Protein AF-A0A538RNK5-F1 (afdb_monomer_lite)

pLDDT: mean 90.52, std 8.93, range [50.78, 98.75]

Radius of gyration: 16.71 Å; chains: 1; bounding box: 38×24×42 Å

Secondary structure (DSSP, 8-state):
--HHHHHHHTHHHHHHTT--------TTS--STTTT---TTSTTS-SPPEEE-SSTT-EEETT-HHHHTTGGG---------S---SGGG-

Sequence (91 aa):
LGWKDQVTLHAEELRKRGMACILLFMRGGPSQFETFDPKPGTSNGGPTQAIDTVASGIQIAEGWERVAKVMNDIAVIRSMTNREGEHQRAT

Foldseek 3Di:
DDPVVVCVVCVVVCVVVVHDDDDDDAVVHDDQCQWQCQPPPDPPSPPWDWDAAPDPPGITTPPCHVCSPVCVVDDDDPPDDDPDPDPVVVD

Structure (mmCIF, N/CA/C/O backbone):
data_AF-A0A538RNK5-F1
#
_entry.id   AF-A0A538RNK5-F1
#
loop_
_atom_site.group_PDB
_atom_site.id
_atom_site.type_symbol
_atom_site.label_atom_id
_atom_site.label_alt_id
_atom_site.label_comp_id
_atom_site.label_asym_id
_atom_site.label_entity_id
_atom_site.label_seq_id
_atom_site.pdbx_PDB_ins_code
_atom_site.Cartn_x
_atom_site.Cartn_y
_atom_site.Cartn_z
_atom_site.occupancy
_atom_site.B_iso_or_equiv
_atom_site.auth_seq_id
_atom_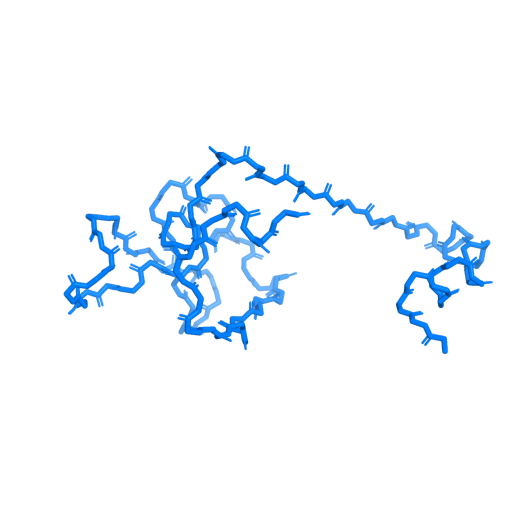site.auth_comp_id
_atom_site.auth_asym_id
_atom_site.auth_atom_id
_atom_site.pdbx_PDB_model_num
ATOM 1 N N . LEU A 1 1 ? 25.700 -11.878 -0.147 1.00 62.16 1 LEU A N 1
ATOM 2 C CA . LEU A 1 1 ? 25.197 -10.873 -1.109 1.00 62.16 1 LEU A CA 1
ATOM 3 C C . LEU A 1 1 ? 23.838 -10.402 -0.623 1.00 62.16 1 LEU A C 1
ATOM 5 O O . LEU A 1 1 ? 22.955 -11.237 -0.456 1.00 62.16 1 LEU A O 1
ATOM 9 N N . GLY A 1 2 ? 23.702 -9.113 -0.322 1.00 85.62 2 GLY A N 1
ATOM 10 C CA . GLY A 1 2 ? 22.420 -8.496 0.017 1.00 85.62 2 GLY A CA 1
ATOM 11 C C . GLY A 1 2 ? 21.575 -8.212 -1.228 1.00 85.62 2 GLY A C 1
ATOM 12 O O . GLY A 1 2 ? 22.028 -8.390 -2.358 1.00 85.62 2 GLY A O 1
ATOM 13 N N . TRP A 1 3 ? 20.346 -7.731 -1.030 1.00 81.88 3 TRP A N 1
ATOM 14 C CA . TRP A 1 3 ? 19.437 -7.394 -2.135 1.00 81.88 3 TRP A CA 1
ATOM 15 C C . TRP A 1 3 ? 20.050 -6.385 -3.119 1.00 81.88 3 TRP A C 1
ATOM 17 O O . TRP A 1 3 ? 19.977 -6.589 -4.327 1.00 81.88 3 TRP A O 1
ATOM 27 N N . LYS A 1 4 ? 20.725 -5.341 -2.614 1.00 83.38 4 LYS A N 1
ATOM 28 C CA . LYS A 1 4 ? 21.390 -4.336 -3.463 1.00 83.38 4 LYS A CA 1
ATOM 29 C C . LYS A 1 4 ? 22.475 -4.956 -4.343 1.00 83.38 4 LYS A C 1
ATOM 31 O O . LYS A 1 4 ? 22.571 -4.605 -5.516 1.00 83.38 4 LYS A O 1
ATOM 36 N N . ASP A 1 5 ? 23.253 -5.889 -3.794 1.00 87.94 5 ASP A N 1
ATOM 37 C CA . ASP A 1 5 ? 24.309 -6.569 -4.544 1.00 87.94 5 ASP A CA 1
ATOM 38 C C . ASP A 1 5 ? 23.706 -7.428 -5.659 1.00 87.94 5 ASP A C 1
ATOM 40 O O . ASP A 1 5 ? 24.183 -7.385 -6.785 1.00 87.94 5 ASP A O 1
ATOM 44 N N . GLN A 1 6 ? 22.616 -8.149 -5.372 1.00 86.94 6 GLN A N 1
ATOM 45 C CA . GLN A 1 6 ? 21.892 -8.940 -6.372 1.00 86.94 6 GLN A CA 1
ATOM 46 C C . GLN A 1 6 ? 21.314 -8.057 -7.485 1.00 86.94 6 GLN A C 1
ATOM 48 O O . GLN A 1 6 ? 21.527 -8.335 -8.660 1.00 86.94 6 GLN A O 1
ATOM 53 N N . VAL A 1 7 ? 20.642 -6.954 -7.141 1.00 86.50 7 VAL A N 1
ATOM 54 C CA . VAL A 1 7 ? 20.114 -6.013 -8.145 1.00 86.50 7 VAL A CA 1
ATOM 55 C C . VAL A 1 7 ? 21.240 -5.419 -8.994 1.00 86.50 7 VAL A C 1
ATOM 57 O O . VAL A 1 7 ? 21.078 -5.275 -10.202 1.00 86.50 7 VAL A O 1
ATOM 60 N N . THR A 1 8 ? 22.384 -5.104 -8.383 1.00 88.38 8 THR A N 1
ATOM 61 C CA . THR A 1 8 ? 23.539 -4.527 -9.084 1.00 88.38 8 THR A CA 1
ATOM 62 C C . THR A 1 8 ? 24.176 -5.538 -10.034 1.00 88.38 8 THR A C 1
ATOM 64 O O . THR A 1 8 ? 24.409 -5.207 -11.194 1.00 88.38 8 THR A O 1
ATOM 67 N N . LEU A 1 9 ? 24.401 -6.774 -9.573 1.00 93.75 9 LEU A N 1
ATOM 68 C CA . LEU A 1 9 ? 24.952 -7.866 -10.382 1.00 93.75 9 LEU A CA 1
ATOM 69 C C . LEU A 1 9 ? 24.096 -8.158 -11.620 1.00 93.75 9 LEU A C 1
ATOM 71 O O . LEU A 1 9 ? 24.641 -8.405 -12.691 1.00 93.75 9 LEU A O 1
ATOM 75 N N . HIS A 1 10 ? 22.769 -8.069 -11.495 1.00 91.44 10 HIS A N 1
ATOM 76 C CA . HIS A 1 10 ? 21.830 -8.362 -12.585 1.00 91.44 10 HIS A CA 1
ATOM 77 C C . HIS A 1 10 ? 21.363 -7.119 -13.358 1.00 91.44 10 HIS A C 1
ATOM 79 O O . HIS A 1 10 ? 20.537 -7.232 -14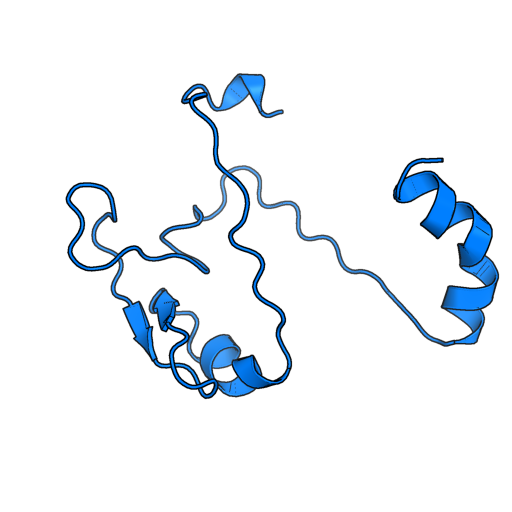.263 1.00 91.44 10 HIS A O 1
ATOM 85 N N . ALA A 1 11 ? 21.871 -5.921 -13.046 1.00 90.50 11 ALA A N 1
ATOM 86 C CA . ALA A 1 11 ? 21.310 -4.659 -13.539 1.00 90.50 11 ALA A CA 1
ATOM 87 C C . ALA A 1 11 ? 21.248 -4.557 -15.074 1.00 90.50 11 ALA A C 1
ATOM 89 O O . ALA A 1 11 ? 20.309 -3.972 -15.616 1.00 90.50 11 ALA A O 1
ATOM 90 N N . GLU A 1 12 ? 22.230 -5.110 -15.791 1.00 93.12 12 GLU A N 1
ATOM 91 C CA . GLU A 1 12 ? 22.233 -5.114 -17.258 1.00 93.12 12 GLU A CA 1
ATOM 92 C C . GLU A 1 12 ? 21.119 -6.002 -17.835 1.00 93.12 12 GLU A C 1
ATOM 94 O O . GLU A 1 12 ? 20.401 -5.579 -18.744 1.00 93.12 12 GLU A O 1
ATOM 99 N N . GLU A 1 13 ? 20.924 -7.202 -17.283 1.00 94.62 13 GLU A N 1
ATOM 100 C CA . GLU A 1 13 ? 19.849 -8.110 -17.698 1.00 94.62 13 GLU A CA 1
ATOM 101 C C . GLU A 1 13 ? 18.474 -7.504 -17.395 1.00 94.62 13 GLU A C 1
ATOM 103 O O . GLU A 1 13 ? 17.593 -7.492 -18.257 1.00 94.62 13 GLU A O 1
ATOM 108 N N . LEU A 1 14 ? 18.304 -6.936 -16.195 1.00 92.62 14 LEU A N 1
ATOM 109 C CA . LEU A 1 14 ? 17.052 -6.296 -15.794 1.00 92.62 14 LEU A CA 1
ATOM 110 C C . LEU A 1 14 ? 16.682 -5.149 -16.753 1.00 92.62 14 LEU A C 1
ATOM 112 O O . LEU A 1 14 ? 15.524 -5.039 -17.158 1.00 92.62 14 LEU A O 1
ATOM 116 N N . ARG A 1 15 ? 17.670 -4.350 -17.188 1.00 92.25 15 ARG A N 1
ATOM 117 C CA . ARG A 1 15 ? 17.475 -3.289 -18.193 1.00 92.25 15 ARG A CA 1
ATOM 118 C C . ARG A 1 15 ? 17.100 -3.840 -19.565 1.00 92.25 15 ARG A C 1
ATOM 120 O O . ARG A 1 15 ? 16.174 -3.315 -20.174 1.00 92.25 15 ARG A O 1
ATOM 127 N N . LYS A 1 16 ? 17.764 -4.900 -20.046 1.00 96.44 16 LYS A N 1
ATOM 128 C CA . LYS A 1 16 ? 17.416 -5.552 -21.328 1.00 96.44 16 LYS A CA 1
ATOM 129 C C . LYS A 1 16 ? 15.980 -6.081 -21.332 1.00 96.44 16 LYS A C 1
ATOM 131 O O . LYS A 1 16 ? 15.322 -6.058 -22.364 1.00 96.44 16 LYS A O 1
ATOM 136 N N . ARG A 1 17 ? 15.486 -6.512 -20.170 1.00 95.75 17 ARG A N 1
ATOM 137 C CA . ARG A 1 17 ? 14.104 -6.967 -19.956 1.00 95.75 17 ARG A CA 1
ATOM 138 C C . ARG A 1 17 ? 13.104 -5.823 -19.733 1.00 95.75 17 ARG A C 1
ATOM 140 O O . ARG A 1 17 ? 11.932 -6.098 -19.504 1.00 95.75 17 ARG A O 1
ATOM 147 N N . GLY A 1 18 ? 13.547 -4.564 -19.774 1.00 94.44 18 GLY A N 1
ATOM 148 C CA . GLY A 1 18 ? 12.691 -3.392 -19.580 1.00 94.44 18 GLY A CA 1
ATOM 149 C C . GLY A 1 18 ? 12.170 -3.218 -18.150 1.00 94.44 18 GLY A C 1
ATOM 150 O O . GLY A 1 18 ? 11.149 -2.566 -17.954 1.00 94.44 18 GLY A O 1
ATOM 151 N N . MET A 1 19 ? 12.831 -3.802 -17.146 1.00 91.19 19 MET A N 1
ATOM 152 C CA . MET A 1 19 ? 12.405 -3.689 -15.750 1.00 91.19 19 MET A CA 1
ATOM 153 C C . MET A 1 19 ? 12.969 -2.432 -15.086 1.00 91.19 19 MET A C 1
ATOM 155 O O . MET A 1 19 ? 14.147 -2.101 -15.232 1.00 91.19 19 MET A O 1
ATOM 159 N N . ALA A 1 20 ? 12.131 -1.766 -14.294 1.00 87.56 20 ALA A N 1
ATOM 160 C CA . ALA A 1 20 ? 12.497 -0.615 -13.479 1.00 87.56 20 ALA A CA 1
ATOM 161 C C . ALA A 1 20 ? 11.979 -0.792 -12.046 1.00 87.56 20 ALA A C 1
ATOM 163 O O . ALA A 1 20 ? 10.933 -1.399 -11.823 1.00 87.56 20 ALA A O 1
ATOM 164 N N . CYS A 1 21 ? 12.711 -0.246 -11.074 1.00 85.81 21 CYS A N 1
ATOM 165 C CA . CYS A 1 21 ? 12.294 -0.187 -9.677 1.00 85.81 21 CYS A CA 1
ATOM 166 C C . CYS A 1 21 ? 12.142 1.280 -9.275 1.00 85.81 21 CYS A C 1
ATOM 168 O O . CYS A 1 21 ? 13.085 2.060 -9.406 1.00 85.81 21 CYS A O 1
ATOM 170 N N . ILE A 1 22 ? 10.957 1.644 -8.790 1.00 88.94 22 ILE A N 1
ATOM 171 C CA . ILE A 1 22 ? 10.691 2.959 -8.210 1.00 88.94 22 ILE A CA 1
ATOM 172 C C . ILE A 1 22 ? 10.676 2.784 -6.694 1.00 88.94 22 ILE A C 1
ATOM 174 O O . ILE A 1 22 ? 9.854 2.041 -6.163 1.00 88.94 22 ILE A O 1
ATOM 178 N N . LEU A 1 23 ? 11.584 3.473 -6.005 1.00 89.62 23 LEU A N 1
ATOM 179 C CA . LEU A 1 23 ? 11.593 3.556 -4.549 1.00 89.62 23 LEU A CA 1
ATOM 180 C C . LEU A 1 23 ? 11.032 4.911 -4.124 1.00 89.62 23 LEU A C 1
ATOM 182 O O . LEU A 1 23 ? 11.602 5.952 -4.447 1.00 89.62 23 LEU A O 1
ATOM 186 N N . LEU A 1 24 ? 9.944 4.888 -3.358 1.00 90.12 24 LEU A N 1
ATOM 187 C CA . LEU A 1 24 ? 9.390 6.076 -2.718 1.00 90.12 24 LEU A CA 1
ATOM 188 C C . LEU A 1 24 ? 9.873 6.135 -1.268 1.00 90.12 24 LEU A C 1
ATOM 190 O O . LEU A 1 24 ? 9.495 5.302 -0.447 1.00 90.12 24 LEU A O 1
ATOM 194 N N . PHE A 1 25 ? 10.716 7.117 -0.949 1.00 87.81 25 PHE A N 1
ATOM 195 C CA . PHE A 1 25 ? 11.193 7.352 0.413 1.00 87.81 25 PHE A CA 1
ATOM 196 C C . PHE A 1 25 ? 10.369 8.465 1.075 1.00 87.81 25 PHE A C 1
ATOM 198 O O . PHE A 1 25 ? 10.561 9.644 0.789 1.00 87.81 25 PHE A O 1
ATOM 205 N N . MET A 1 26 ? 9.429 8.090 1.945 1.00 87.88 26 MET A N 1
ATOM 206 C CA . MET A 1 26 ? 8.409 8.996 2.501 1.00 87.88 26 MET A CA 1
ATOM 207 C C . MET A 1 26 ? 8.765 9.514 3.905 1.00 87.88 26 MET A C 1
ATOM 209 O O . MET A 1 26 ? 8.003 9.349 4.857 1.00 87.88 26 MET A O 1
ATOM 213 N N . ARG A 1 27 ? 9.935 10.144 4.070 1.00 86.44 27 ARG A N 1
ATOM 214 C CA . ARG A 1 27 ? 10.324 10.735 5.364 1.00 86.44 27 ARG A CA 1
ATOM 215 C C . ARG A 1 27 ? 9.385 11.890 5.733 1.00 86.44 27 ARG A C 1
ATOM 217 O O . ARG A 1 27 ? 9.303 12.864 4.994 1.00 86.44 27 ARG A O 1
ATOM 224 N N . GLY A 1 28 ? 8.717 11.786 6.883 1.00 88.44 28 GLY A N 1
ATOM 225 C CA . GLY A 1 28 ? 7.696 12.751 7.316 1.00 88.44 28 GLY A CA 1
ATOM 226 C C . GLY A 1 28 ? 6.364 12.639 6.563 1.00 88.44 28 GLY A C 1
ATOM 227 O O . GLY A 1 28 ? 5.523 13.522 6.694 1.00 88.44 28 GLY A O 1
ATOM 228 N N . GLY A 1 29 ? 6.190 11.589 5.754 1.00 89.88 29 GLY A N 1
ATOM 229 C CA . GLY A 1 29 ? 4.942 11.286 5.061 1.00 89.88 29 GLY A CA 1
ATOM 230 C C . GLY A 1 29 ? 3.916 10.563 5.946 1.00 89.88 29 GLY A C 1
ATOM 231 O O . GLY A 1 29 ? 4.097 10.482 7.163 1.00 89.88 29 GLY A O 1
ATOM 232 N N . PRO A 1 30 ? 2.839 10.030 5.339 1.00 92.44 30 PRO A N 1
ATOM 233 C CA . PRO A 1 30 ? 1.804 9.293 6.061 1.00 92.44 30 PRO A CA 1
ATOM 234 C C . PRO A 1 30 ? 2.364 8.022 6.714 1.00 92.44 30 PRO A C 1
ATOM 236 O O . PRO A 1 30 ? 3.300 7.406 6.195 1.00 92.44 30 PRO A O 1
ATOM 239 N N . SER A 1 31 ? 1.774 7.611 7.840 1.00 91.06 31 SER A N 1
ATOM 240 C CA . SER A 1 31 ? 2.141 6.356 8.495 1.00 91.06 31 SER A CA 1
ATOM 241 C C . SER A 1 31 ? 1.558 5.146 7.751 1.00 91.06 31 SER A C 1
ATOM 243 O O . SER A 1 31 ? 0.842 5.270 6.753 1.00 91.06 31 SER A O 1
ATOM 245 N N . GLN A 1 32 ? 1.820 3.938 8.250 1.00 91.88 32 GLN A N 1
ATOM 246 C CA . GLN A 1 32 ? 1.142 2.741 7.756 1.00 91.88 32 GLN A CA 1
ATOM 247 C C . GLN A 1 32 ? -0.389 2.807 7.934 1.00 91.88 32 GLN A C 1
ATOM 249 O O . GLN A 1 32 ? -1.105 2.217 7.127 1.00 91.88 32 GLN A O 1
ATOM 254 N N . PHE A 1 33 ? -0.892 3.546 8.934 1.00 93.94 33 PHE A N 1
ATOM 255 C CA . PHE A 1 33 ? -2.328 3.666 9.215 1.00 93.94 33 PHE A CA 1
ATOM 256 C C . PHE A 1 33 ? -3.053 4.525 8.167 1.00 93.94 33 PHE A C 1
ATOM 258 O O . PHE A 1 33 ? -4.144 4.177 7.732 1.00 93.94 33 PHE A O 1
ATOM 265 N N . GLU A 1 34 ? -2.405 5.570 7.649 1.00 95.19 34 GLU A N 1
ATOM 266 C CA . GLU A 1 34 ? -2.932 6.411 6.559 1.00 95.19 34 GLU A CA 1
ATOM 267 C C . GLU A 1 34 ? -2.630 5.848 5.156 1.00 95.19 34 GLU A C 1
ATOM 269 O O . GLU A 1 34 ? -2.840 6.523 4.145 1.00 95.19 34 GLU A O 1
ATOM 274 N N . THR A 1 35 ? -2.097 4.624 5.069 1.00 95.69 35 THR A N 1
ATOM 275 C CA . THR A 1 35 ? -1.751 3.982 3.795 1.00 95.69 35 THR A CA 1
ATOM 276 C C . THR A 1 35 ? -2.322 2.568 3.698 1.00 95.69 35 THR A C 1
ATOM 278 O O . THR A 1 35 ? -3.506 2.376 3.426 1.00 95.69 35 THR A O 1
ATOM 281 N N . PHE A 1 36 ? -1.489 1.550 3.887 1.00 96.31 36 PHE A N 1
ATOM 282 C CA . PHE A 1 36 ? -1.839 0.170 3.589 1.00 96.31 36 PHE A CA 1
ATOM 283 C C . PHE A 1 36 ? -2.297 -0.626 4.807 1.00 96.31 36 PHE A C 1
ATOM 285 O O . PHE A 1 36 ? -2.573 -1.799 4.618 1.00 96.31 36 PHE A O 1
ATOM 292 N N . ASP A 1 37 ? -2.370 -0.083 6.024 1.00 94.69 37 ASP A N 1
ATOM 293 C CA . ASP A 1 37 ? -2.755 -0.829 7.235 1.00 94.69 37 ASP A CA 1
ATOM 294 C C . ASP A 1 37 ? -3.575 0.030 8.225 1.00 94.69 37 ASP A C 1
ATOM 296 O O . ASP A 1 37 ? -3.099 0.303 9.320 1.00 94.69 37 ASP A O 1
ATOM 300 N N . PRO A 1 38 ? -4.806 0.465 7.889 1.00 94.25 38 PRO A N 1
ATOM 301 C CA . PRO A 1 38 ? -5.589 1.423 8.693 1.00 94.25 38 PRO A CA 1
ATOM 302 C C . PRO A 1 38 ? -6.076 0.923 10.066 1.00 94.25 38 PRO A C 1
ATOM 304 O O . PRO A 1 38 ? -6.615 1.698 10.845 1.00 94.25 38 PRO A O 1
ATOM 307 N N . LYS A 1 39 ? -5.908 -0.367 10.389 1.00 93.06 39 LYS A N 1
ATOM 308 C CA . LYS A 1 39 ? -6.279 -0.984 11.684 1.00 93.06 39 LYS A CA 1
ATOM 309 C C . LYS A 1 39 ? -7.642 -0.536 12.265 1.00 93.06 39 LYS A C 1
ATOM 311 O O . LYS A 1 39 ? -7.696 -0.108 13.429 1.00 93.06 39 LYS A O 1
ATOM 316 N N . PRO A 1 40 ? -8.748 -0.678 11.509 1.00 93.75 40 PRO A N 1
ATOM 317 C CA . PRO A 1 40 ? -10.068 -0.239 11.953 1.00 93.75 40 PRO A CA 1
ATOM 318 C C . PRO A 1 40 ? -10.498 -0.950 13.244 1.00 93.75 40 PRO A C 1
ATOM 320 O O . PRO A 1 40 ? -10.221 -2.133 13.445 1.00 93.75 40 PRO A O 1
ATOM 323 N N . GLY A 1 41 ? -11.182 -0.220 14.129 1.00 91.19 41 GLY A N 1
ATOM 324 C CA . GLY A 1 41 ? -11.729 -0.765 15.379 1.00 91.19 41 GLY A CA 1
ATOM 325 C C . GLY A 1 41 ? -10.695 -1.060 16.472 1.00 91.19 41 GLY A C 1
ATOM 326 O O . GLY A 1 41 ? -11.040 -1.647 17.496 1.00 91.19 41 GLY A O 1
ATOM 327 N N . THR A 1 42 ? -9.435 -0.662 16.285 1.00 92.38 42 THR A N 1
ATOM 328 C CA . THR A 1 42 ? -8.393 -0.804 17.310 1.00 9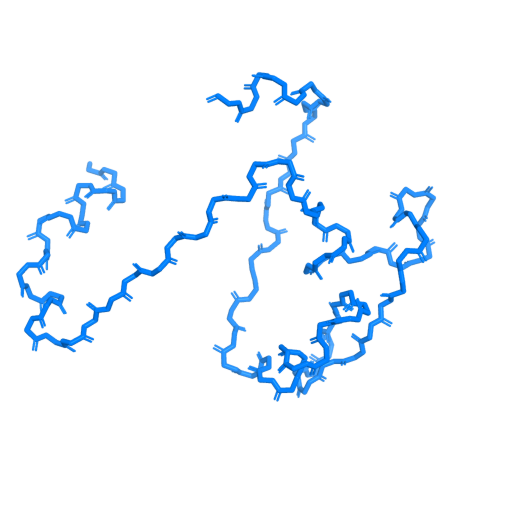2.38 42 THR A CA 1
ATOM 329 C C . THR A 1 42 ? -8.214 0.491 18.099 1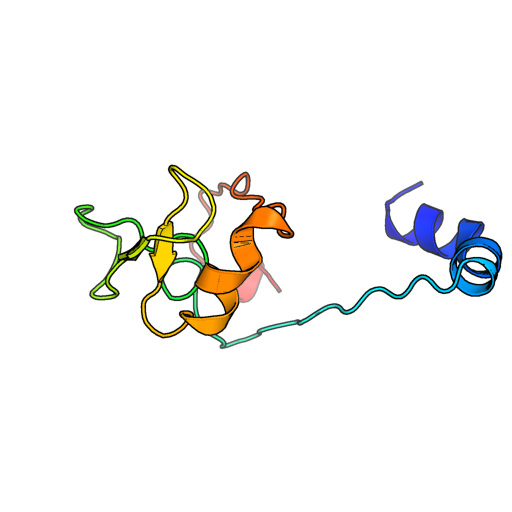.00 92.38 42 THR A C 1
ATOM 331 O O . THR A 1 42 ? -8.423 1.582 17.574 1.00 92.38 42 THR A O 1
ATOM 334 N N . SER A 1 43 ? -7.758 0.397 19.353 1.00 91.19 43 SER A N 1
ATOM 335 C CA . SER A 1 43 ? -7.484 1.577 20.192 1.00 91.19 43 SER A CA 1
ATOM 336 C C . SER A 1 43 ? -6.376 2.482 19.640 1.00 91.19 43 SER A C 1
ATOM 338 O O . SER A 1 43 ? -6.262 3.630 20.054 1.00 91.19 43 SER A O 1
ATOM 340 N N . ASN A 1 44 ? -5.549 1.955 18.732 1.00 86.94 44 ASN A N 1
ATOM 341 C CA . ASN A 1 44 ? -4.317 2.590 18.268 1.00 86.94 44 ASN A CA 1
ATOM 342 C C . ASN A 1 44 ? -4.339 2.925 16.764 1.00 86.94 44 ASN A C 1
ATOM 344 O O . ASN A 1 44 ? -3.329 3.400 16.256 1.00 86.94 44 ASN A O 1
ATOM 348 N N . GLY A 1 45 ? -5.436 2.647 16.045 1.00 85.81 45 GLY A N 1
ATOM 349 C CA . GLY A 1 45 ? -5.526 2.793 14.581 1.00 85.81 45 GLY A CA 1
ATOM 350 C C . GLY A 1 45 ? -5.700 4.229 14.079 1.00 85.81 45 GLY A C 1
ATOM 351 O O . GLY A 1 45 ? -5.653 4.469 12.879 1.00 85.81 45 GLY A O 1
ATOM 352 N N . GLY A 1 46 ? -5.874 5.194 14.985 1.00 89.94 46 GLY A N 1
ATOM 353 C CA . GLY A 1 46 ? -6.160 6.577 14.609 1.00 89.94 46 GLY A CA 1
ATOM 354 C C . GLY A 1 46 ? -7.568 6.752 14.014 1.00 89.94 46 GLY A C 1
ATOM 355 O O . GLY A 1 46 ? -8.404 5.853 14.121 1.00 89.94 46 GLY A O 1
ATOM 356 N N . PRO A 1 47 ? -7.868 7.934 13.448 1.00 92.94 47 PRO A N 1
ATOM 357 C CA . PRO A 1 47 ? -9.198 8.266 12.929 1.00 92.94 47 PRO A CA 1
ATOM 358 C C . PRO A 1 47 ? -9.453 7.778 11.494 1.00 92.94 47 PRO A C 1
ATOM 360 O O . PRO A 1 47 ? -10.596 7.816 11.045 1.00 92.94 47 PRO A O 1
ATOM 363 N N . THR A 1 48 ? -8.408 7.366 10.774 1.00 95.62 48 THR A N 1
ATOM 364 C CA . THR A 1 48 ? -8.465 6.989 9.358 1.00 95.62 48 THR A CA 1
ATOM 365 C C . THR A 1 48 ? -9.396 5.800 9.137 1.00 95.62 48 THR A C 1
ATOM 367 O O . THR A 1 48 ? -9.237 4.749 9.761 1.00 95.62 48 THR A O 1
ATOM 370 N N . GLN A 1 49 ? -10.350 5.936 8.216 1.00 96.44 49 GLN A N 1
ATOM 371 C CA . GLN A 1 49 ? -11.245 4.832 7.867 1.00 96.44 49 GLN A CA 1
ATOM 372 C C . GLN A 1 49 ? -10.594 3.856 6.882 1.00 96.44 49 GLN A C 1
ATOM 374 O O . GLN A 1 49 ? -9.718 4.211 6.092 1.00 96.44 49 GLN A O 1
ATOM 379 N N . ALA A 1 50 ? -11.058 2.607 6.914 1.00 97.62 50 ALA A N 1
ATOM 380 C CA . ALA A 1 50 ? -10.674 1.578 5.960 1.00 97.62 50 ALA A CA 1
ATOM 381 C C . ALA A 1 50 ? -11.711 1.481 4.831 1.00 97.62 50 ALA A C 1
ATOM 383 O O . ALA A 1 50 ? -12.914 1.508 5.088 1.00 97.62 50 ALA A O 1
ATOM 384 N N . ILE A 1 51 ? -11.240 1.323 3.596 1.00 98.50 51 ILE A N 1
ATOM 385 C CA . ILE A 1 51 ? -12.060 1.069 2.410 1.00 98.50 51 ILE A CA 1
ATOM 386 C C . ILE A 1 51 ? -11.748 -0.309 1.831 1.00 98.50 51 ILE A C 1
ATOM 388 O O . ILE A 1 51 ? -10.602 -0.772 1.869 1.00 98.50 51 ILE A O 1
ATOM 392 N N . ASP A 1 52 ? -12.765 -0.950 1.259 1.00 98.31 52 ASP A N 1
ATOM 393 C CA . ASP A 1 52 ? -12.597 -2.193 0.512 1.00 98.31 52 ASP A CA 1
ATOM 394 C C . ASP A 1 52 ? -11.838 -1.958 -0.799 1.00 98.31 52 ASP A C 1
ATOM 396 O O . ASP A 1 52 ? -11.913 -0.895 -1.423 1.00 98.31 52 ASP A O 1
ATOM 400 N N . THR A 1 53 ? -11.108 -2.982 -1.233 1.00 98.62 53 THR A N 1
ATOM 401 C CA . THR A 1 53 ? -10.394 -2.987 -2.513 1.00 98.62 53 THR A CA 1
ATOM 402 C C . THR A 1 53 ? -10.989 -4.014 -3.472 1.00 98.62 53 THR A C 1
ATOM 404 O O . THR A 1 53 ? -11.812 -4.842 -3.087 1.00 98.62 53 THR A O 1
ATOM 407 N N . VAL A 1 54 ? -10.557 -3.998 -4.737 1.00 98.56 54 VAL A N 1
ATOM 408 C CA . VAL A 1 54 ? -10.957 -5.028 -5.718 1.00 98.56 54 VAL A CA 1
ATOM 409 C C . VAL A 1 54 ? -10.415 -6.422 -5.388 1.00 98.56 54 VAL A C 1
ATOM 411 O O . VAL A 1 54 ? -10.897 -7.406 -5.947 1.00 98.56 54 VAL A O 1
ATOM 414 N N . ALA A 1 55 ? -9.427 -6.512 -4.494 1.00 98.06 55 ALA A N 1
ATOM 415 C CA . ALA A 1 55 ? -8.918 -7.769 -3.977 1.00 98.06 55 ALA A CA 1
ATOM 416 C C . ALA A 1 55 ? -9.699 -8.151 -2.711 1.00 98.06 55 ALA A C 1
ATO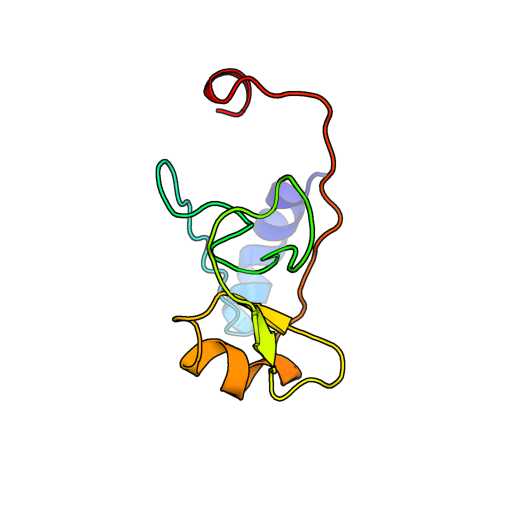M 418 O O . ALA A 1 55 ? -9.651 -7.460 -1.690 1.00 98.06 55 ALA A O 1
ATOM 419 N N . SER A 1 56 ? -10.422 -9.270 -2.778 1.00 97.25 56 SER A N 1
ATOM 420 C CA . SER A 1 56 ? -11.261 -9.751 -1.675 1.00 97.25 56 SER A CA 1
ATOM 421 C C . SER A 1 56 ? -10.461 -9.916 -0.380 1.00 97.25 56 SER A C 1
ATOM 423 O O . SER A 1 56 ? -9.409 -10.552 -0.363 1.00 97.25 56 SER A O 1
ATOM 425 N N . GLY A 1 57 ? -10.994 -9.384 0.722 1.00 95.44 57 GLY A N 1
ATOM 426 C CA . GLY A 1 57 ? -10.376 -9.470 2.048 1.00 95.44 57 GLY A CA 1
ATOM 427 C C . GLY A 1 57 ? -9.229 -8.483 2.290 1.00 95.44 57 GLY A C 1
ATOM 428 O O . GLY A 1 57 ? -8.645 -8.502 3.373 1.00 95.44 57 GLY A O 1
ATOM 429 N N . ILE A 1 58 ? -8.909 -7.610 1.328 1.00 97.25 58 ILE A N 1
ATOM 430 C CA . ILE A 1 58 ? -7.917 -6.547 1.501 1.00 97.25 58 ILE A CA 1
ATOM 431 C C . ILE A 1 58 ? -8.630 -5.202 1.624 1.00 97.25 58 ILE A C 1
ATOM 433 O O . ILE A 1 58 ? -9.342 -4.780 0.713 1.00 97.25 58 ILE A O 1
ATOM 437 N N . GLN A 1 59 ? -8.361 -4.515 2.736 1.00 97.38 59 GLN A N 1
ATOM 438 C CA . GLN A 1 59 ? -8.744 -3.124 2.978 1.00 97.38 59 GLN A CA 1
ATOM 439 C C . GLN A 1 59 ? -7.503 -2.230 3.103 1.00 97.38 59 GLN A C 1
ATOM 441 O O . GLN A 1 59 ? -6.457 -2.686 3.588 1.00 97.38 59 GLN A O 1
ATOM 446 N N . ILE A 1 60 ? -7.626 -0.972 2.675 1.00 98.06 60 ILE A N 1
ATOM 447 C CA . ILE A 1 60 ? -6.601 0.088 2.787 1.00 98.06 60 ILE A CA 1
ATOM 448 C C . ILE A 1 60 ? -7.234 1.400 3.267 1.00 98.06 60 ILE A C 1
ATOM 450 O O . ILE A 1 60 ? -8.451 1.465 3.400 1.00 98.06 60 ILE A O 1
ATOM 454 N N . ALA A 1 61 ? -6.433 2.423 3.565 1.00 97.75 61 ALA A N 1
ATOM 455 C CA . ALA A 1 61 ? -6.929 3.710 4.050 1.00 97.75 61 ALA A CA 1
ATOM 456 C C . ALA A 1 61 ? -7.828 4.440 3.031 1.00 97.75 61 ALA A C 1
ATOM 458 O O . ALA A 1 61 ? -7.608 4.371 1.818 1.00 97.75 61 ALA A O 1
ATOM 459 N N . GLU A 1 62 ? -8.821 5.177 3.531 1.00 97.56 62 GLU A N 1
ATOM 460 C CA . GLU A 1 62 ? -9.590 6.148 2.742 1.00 97.56 62 GLU A CA 1
ATOM 461 C C . GLU A 1 62 ? -8.668 7.194 2.074 1.00 97.56 62 GLU A C 1
ATOM 463 O O . GLU A 1 62 ? -7.593 7.516 2.584 1.00 97.56 62 GLU A O 1
ATOM 468 N N . GLY A 1 63 ? -9.038 7.694 0.889 1.00 96.88 63 GLY A N 1
ATOM 469 C CA . GLY A 1 63 ? -8.193 8.569 0.059 1.00 96.88 63 GLY A CA 1
ATOM 470 C C . GLY A 1 63 ? -7.272 7.833 -0.926 1.00 96.88 63 GLY A C 1
ATOM 471 O O . GLY A 1 63 ? -6.647 8.460 -1.785 1.00 96.88 63 GLY A O 1
ATOM 472 N N . TRP A 1 64 ? -7.198 6.498 -0.844 1.00 97.75 64 TRP A N 1
ATOM 473 C CA . TRP A 1 64 ? -6.443 5.640 -1.765 1.00 97.75 64 TRP A CA 1
ATOM 474 C C . TRP A 1 64 ? -7.347 4.915 -2.778 1.00 97.75 64 TRP A C 1
ATOM 476 O O . TRP A 1 64 ? -7.001 3.844 -3.278 1.00 97.75 64 TRP A O 1
ATOM 486 N N . GLU A 1 65 ? -8.494 5.485 -3.158 1.00 98.38 65 GLU A N 1
ATOM 487 C CA . GLU A 1 65 ? -9.516 4.807 -3.977 1.00 98.38 65 GLU A CA 1
ATOM 488 C C . GLU A 1 65 ? -8.982 4.369 -5.348 1.00 98.38 65 GLU A C 1
ATOM 490 O O . GLU A 1 65 ? -9.419 3.364 -5.908 1.00 98.38 65 GLU A O 1
ATOM 495 N N . ARG A 1 66 ? -8.018 5.107 -5.914 1.00 98.56 66 ARG A N 1
ATOM 496 C CA . ARG A 1 66 ? -7.361 4.713 -7.173 1.00 98.56 66 ARG A CA 1
ATOM 497 C C . ARG A 1 66 ? -6.497 3.467 -7.003 1.00 98.56 66 ARG A C 1
ATOM 499 O O . ARG A 1 66 ? -6.478 2.635 -7.900 1.00 98.56 66 ARG A O 1
ATOM 506 N N . VAL A 1 67 ? -5.824 3.329 -5.863 1.00 98.31 67 VAL A N 1
ATOM 507 C CA . VAL A 1 67 ? -5.006 2.153 -5.538 1.00 98.31 67 VAL A CA 1
ATOM 508 C C . VAL A 1 67 ? -5.901 0.968 -5.182 1.00 98.31 67 VAL A C 1
ATOM 510 O O . VAL A 1 67 ? -5.668 -0.138 -5.660 1.00 98.31 67 VAL A O 1
ATOM 513 N N . ALA A 1 68 ? -6.990 1.205 -4.444 1.00 98.56 68 ALA A N 1
ATOM 514 C CA . ALA A 1 68 ? -7.989 0.187 -4.126 1.00 98.56 68 ALA A CA 1
ATOM 515 C C . ALA A 1 68 ? -8.559 -0.492 -5.384 1.00 98.56 68 ALA A C 1
ATOM 517 O O . ALA A 1 68 ? -8.821 -1.693 -5.368 1.00 98.56 68 ALA A O 1
ATOM 518 N N . LYS A 1 69 ? -8.700 0.253 -6.489 1.00 98.75 69 LYS A N 1
ATOM 519 C CA . LYS A 1 69 ? -9.194 -0.252 -7.783 1.00 98.75 69 LYS A CA 1
ATOM 520 C C . LYS A 1 69 ? -8.226 -1.170 -8.531 1.00 98.75 69 LYS A C 1
ATOM 522 O O . LYS A 1 69 ? -8.672 -1.891 -9.415 1.00 98.75 69 LYS A O 1
ATOM 527 N N . VAL A 1 70 ? -6.938 -1.149 -8.197 1.00 98.38 70 VAL A N 1
ATOM 528 C CA . VAL A 1 70 ? -5.890 -1.938 -8.875 1.00 98.38 70 VAL A CA 1
ATOM 529 C C . VAL A 1 70 ? -5.214 -2.940 -7.936 1.00 98.38 70 VAL A C 1
ATOM 531 O O . VAL A 1 70 ? -4.157 -3.475 -8.242 1.00 98.38 70 VAL A O 1
ATOM 534 N N . MET A 1 71 ? -5.820 -3.222 -6.779 1.00 98.44 71 MET A N 1
ATOM 535 C CA . MET A 1 71 ? -5.212 -4.063 -5.741 1.00 98.44 71 MET A CA 1
ATOM 536 C C . MET A 1 71 ? -4.954 -5.516 -6.180 1.00 98.44 71 MET A C 1
ATOM 538 O O . MET A 1 71 ? -4.088 -6.168 -5.609 1.00 98.44 71 MET A O 1
ATOM 542 N N . ASN A 1 72 ? -5.632 -6.015 -7.222 1.00 98.19 72 ASN A N 1
ATOM 543 C CA . ASN A 1 72 ? -5.349 -7.341 -7.793 1.00 98.19 72 ASN A CA 1
ATOM 544 C C . ASN A 1 72 ? -3.947 -7.449 -8.422 1.00 98.19 72 ASN A C 1
ATOM 546 O O . ASN A 1 72 ? -3.434 -8.556 -8.557 1.00 98.19 72 ASN A O 1
ATOM 550 N N . ASP A 1 73 ? -3.317 -6.317 -8.749 1.00 97.81 73 ASP A N 1
ATOM 551 C CA . ASP A 1 73 ? -1.960 -6.252 -9.302 1.00 97.81 73 ASP A CA 1
ATOM 552 C C . ASP A 1 73 ? -0.905 -5.902 -8.234 1.00 97.81 73 ASP A C 1
ATOM 554 O O . ASP A 1 73 ? 0.266 -5.680 -8.549 1.00 97.81 73 ASP A O 1
ATOM 558 N N . ILE A 1 74 ? -1.302 -5.817 -6.958 1.00 97.50 74 ILE A N 1
ATOM 559 C CA . ILE A 1 74 ? -0.446 -5.359 -5.861 1.00 97.50 74 ILE A CA 1
ATOM 560 C C . ILE A 1 74 ? -0.217 -6.489 -4.859 1.00 97.50 74 ILE A C 1
ATOM 562 O O . ILE A 1 74 ? -1.144 -7.044 -4.277 1.00 97.50 74 ILE A O 1
ATOM 566 N N . ALA A 1 75 ? 1.055 -6.765 -4.573 1.00 96.31 75 ALA A N 1
ATOM 567 C CA . ALA A 1 75 ? 1.451 -7.586 -3.437 1.00 96.31 75 ALA A CA 1
ATOM 568 C C . ALA A 1 75 ? 1.703 -6.693 -2.213 1.00 96.31 75 ALA A C 1
ATOM 570 O O . ALA A 1 75 ? 2.715 -5.994 -2.133 1.00 96.31 75 ALA A O 1
ATOM 571 N N . VAL A 1 76 ? 0.784 -6.714 -1.249 1.00 95.25 76 VAL A N 1
ATOM 572 C CA . VAL A 1 76 ? 0.925 -5.960 0.004 1.00 95.25 76 VAL A CA 1
ATOM 573 C C . VAL A 1 76 ? 1.739 -6.775 1.014 1.00 95.25 76 VAL A C 1
ATOM 575 O O . VAL A 1 76 ? 1.387 -7.908 1.335 1.00 95.25 76 VAL A O 1
ATOM 578 N N . ILE A 1 77 ? 2.806 -6.189 1.567 1.00 94.31 77 ILE A N 1
ATOM 579 C CA . ILE A 1 77 ? 3.652 -6.822 2.591 1.00 94.31 77 ILE A CA 1
ATOM 580 C C . ILE A 1 77 ? 3.494 -6.068 3.918 1.00 94.31 77 ILE A C 1
ATOM 582 O O . ILE A 1 77 ? 3.988 -4.954 4.067 1.00 94.31 77 ILE A O 1
ATOM 586 N N . ARG A 1 78 ? 2.827 -6.691 4.901 1.00 91.75 78 ARG A N 1
ATOM 587 C CA . ARG A 1 78 ? 2.598 -6.160 6.266 1.00 91.75 78 ARG A CA 1
ATOM 588 C C . ARG A 1 78 ? 3.334 -6.981 7.335 1.00 91.75 78 ARG A C 1
ATOM 590 O O . ARG A 1 78 ? 2.770 -7.326 8.366 1.00 91.75 78 ARG A O 1
ATOM 597 N N . SER A 1 79 ? 4.579 -7.370 7.066 1.00 90.94 79 SER A N 1
ATOM 598 C CA . SER A 1 79 ? 5.342 -8.280 7.938 1.00 90.94 79 SER A CA 1
ATOM 599 C C . SER A 1 79 ? 6.252 -7.575 8.948 1.00 90.94 79 SER A C 1
ATOM 601 O O . SER A 1 79 ? 6.893 -8.239 9.759 1.00 90.94 79 SER A O 1
ATOM 603 N N . MET A 1 80 ? 6.358 -6.246 8.893 1.00 86.12 80 MET A N 1
ATOM 604 C CA . MET A 1 80 ? 7.233 -5.495 9.788 1.00 86.12 80 MET A CA 1
ATOM 605 C C . MET A 1 80 ? 6.566 -5.299 11.151 1.00 86.12 80 MET A C 1
ATOM 607 O O . MET A 1 80 ? 5.487 -4.724 11.259 1.00 86.12 80 MET A O 1
ATOM 611 N N . THR A 1 81 ? 7.245 -5.747 12.202 1.00 84.81 81 THR A N 1
ATOM 612 C CA . THR A 1 81 ? 6.879 -5.493 13.595 1.00 84.81 81 THR A CA 1
ATOM 613 C C . THR A 1 81 ? 8.136 -5.126 14.369 1.00 84.81 81 THR A C 1
ATOM 615 O O . THR A 1 81 ? 9.202 -5.702 14.148 1.00 84.81 81 THR A O 1
ATOM 618 N N . ASN A 1 82 ? 8.036 -4.145 15.256 1.00 81.69 82 ASN A N 1
ATOM 619 C CA . ASN A 1 82 ? 9.117 -3.751 16.143 1.00 81.69 82 ASN A CA 1
ATOM 620 C C . ASN A 1 82 ? 8.543 -3.328 17.505 1.00 81.69 82 ASN A C 1
ATOM 622 O O . ASN A 1 82 ? 7.341 -3.120 17.663 1.00 81.69 82 ASN A O 1
ATOM 626 N N . ARG A 1 83 ? 9.419 -3.243 18.508 1.00 84.31 83 ARG A N 1
ATOM 627 C CA . ARG A 1 83 ? 9.117 -2.618 19.810 1.00 84.31 83 ARG A CA 1
ATOM 628 C C . ARG A 1 83 ? 9.733 -1.222 19.929 1.00 84.31 83 ARG A C 1
ATOM 630 O O . ARG A 1 83 ? 9.685 -0.623 20.996 1.00 84.31 83 ARG A O 1
ATOM 637 N N . GLU A 1 84 ? 10.366 -0.756 18.856 1.00 82.69 84 GLU A N 1
ATOM 638 C CA . GLU A 1 84 ? 11.057 0.525 18.809 1.00 82.69 84 GLU A CA 1
ATOM 639 C C . GLU A 1 84 ? 10.053 1.622 18.461 1.00 82.69 84 GLU A C 1
ATOM 641 O O . GLU A 1 84 ? 9.470 1.604 17.378 1.00 82.69 84 GLU A O 1
ATOM 646 N N . GLY A 1 85 ? 9.840 2.539 19.403 1.00 73.56 85 GLY A N 1
ATOM 647 C CA . GLY A 1 85 ? 8.925 3.671 19.258 1.00 73.56 85 GLY A CA 1
ATOM 648 C C . GLY A 1 85 ? 9.631 4.990 18.946 1.00 73.56 85 GLY A C 1
ATOM 649 O O . GLY A 1 85 ? 8.961 5.995 18.729 1.00 73.56 85 GLY A O 1
ATOM 650 N N . GLU A 1 86 ? 10.967 5.015 18.948 1.00 78.19 86 GLU A N 1
ATOM 651 C CA . GLU A 1 86 ? 11.743 6.222 18.679 1.00 78.19 86 GLU A CA 1
ATOM 652 C C . GLU A 1 86 ? 12.018 6.360 17.171 1.00 78.19 86 GLU A C 1
ATOM 654 O O . GLU A 1 86 ? 12.661 5.517 16.542 1.00 78.19 86 GLU A O 1
ATOM 659 N N . HIS A 1 87 ? 11.491 7.432 16.577 1.00 73.50 87 HIS A N 1
ATOM 660 C CA . HIS A 1 87 ? 11.530 7.644 15.132 1.00 73.50 87 HIS A CA 1
ATOM 661 C C . HIS A 1 87 ? 12.927 8.017 14.599 1.00 73.50 87 HIS A C 1
ATOM 663 O O . HIS A 1 87 ? 13.226 7.689 13.451 1.00 73.50 87 HIS A O 1
ATOM 669 N N . GLN A 1 88 ? 13.786 8.690 15.376 1.00 71.38 88 GLN A N 1
ATOM 670 C CA . GLN A 1 88 ? 15.121 9.111 14.923 1.00 71.38 88 GLN A CA 1
ATOM 671 C C . GLN A 1 88 ? 16.123 7.957 14.825 1.00 71.38 88 GLN A C 1
ATOM 673 O O . GLN A 1 88 ? 17.040 8.002 14.014 1.00 71.38 88 GLN A O 1
ATOM 678 N N . ARG A 1 89 ? 15.944 6.887 15.594 1.00 68.50 89 ARG A N 1
ATOM 679 C CA . ARG A 1 89 ? 16.771 5.677 15.544 1.00 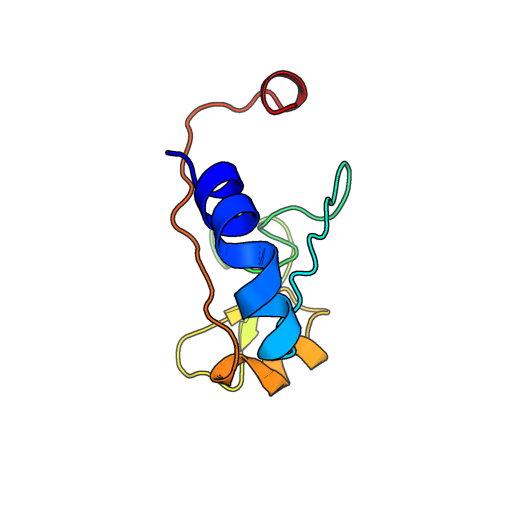68.50 89 ARG A CA 1
ATOM 680 C C . ARG A 1 89 ? 16.436 4.776 14.359 1.00 68.50 89 ARG A C 1
ATOM 682 O O . ARG A 1 89 ? 17.168 3.823 14.107 1.00 68.50 89 ARG A O 1
ATOM 689 N N . ALA A 1 90 ? 15.353 5.073 13.638 1.00 59.31 90 ALA A N 1
ATOM 690 C CA . ALA A 1 90 ? 14.959 4.393 12.408 1.00 59.31 90 ALA A CA 1
ATOM 691 C C . ALA A 1 90 ? 15.505 5.058 11.122 1.00 59.31 90 ALA A C 1
ATOM 693 O O . ALA A 1 90 ? 15.181 4.588 10.029 1.00 59.31 90 ALA A O 1
ATOM 694 N N . THR A 1 91 ? 16.301 6.134 11.231 1.00 50.78 91 THR A N 1
ATOM 695 C CA . THR A 1 91 ? 17.001 6.792 10.102 1.00 50.78 91 THR A CA 1
ATOM 696 C C . THR A 1 91 ? 18.483 6.472 10.082 1.00 50.78 91 THR A C 1
ATOM 698 O O . THR A 1 91 ? 19.008 6.268 8.965 1.00 50.78 91 THR A O 1
#